Protein AF-A0A961QPF7-F1 (afdb_monomer_lite)

Secondary structure (DSSP, 8-state):
-HHHHHHHHHHHHHHHHHHHHHHHTT-HHHHHHHHHHHHHHHHHHHHHHHHT---HHHHHHHHHHHHHTT-

pLDDT: mean 77.24, std 7.96, range [51.59, 90.31]

Structure (mmCIF, N/CA/C/O backbone):
data_AF-A0A961QPF7-F1
#
_entry.id   AF-A0A961QPF7-F1
#
loop_
_atom_site.group_PDB
_atom_site.id
_atom_site.type_symbol
_atom_site.label_atom_id
_atom_site.label_alt_id
_atom_site.label_comp_id
_atom_site.label_asym_id
_atom_site.label_entity_id
_atom_site.label_seq_id
_atom_site.pdbx_PDB_ins_code
_atom_site.Cartn_x
_atom_site.Cartn_y
_atom_site.Cartn_z
_atom_site.occupancy
_atom_site.B_iso_or_equiv
_atom_site.auth_seq_id
_atom_site.auth_comp_id
_atom_site.auth_asym_id
_atom_site.auth_atom_id
_atom_site.pdbx_PDB_model_num
ATOM 1 N N . THR A 1 1 ? 2.711 9.530 21.525 1.00 60.59 1 THR A N 1
ATOM 2 C CA . THR A 1 1 ? 2.660 8.235 20.802 1.00 60.59 1 THR A CA 1
ATOM 3 C C . THR A 1 1 ? 2.420 8.379 19.301 1.00 60.59 1 THR A C 1
ATOM 5 O O . THR A 1 1 ? 2.901 7.533 18.564 1.00 60.59 1 THR A O 1
ATOM 8 N N . ALA A 1 2 ? 1.764 9.444 18.812 1.00 66.19 2 ALA A N 1
ATOM 9 C CA . ALA A 1 2 ? 1.512 9.650 17.377 1.00 66.19 2 ALA A CA 1
ATOM 10 C C . ALA A 1 2 ? 2.780 9.716 16.496 1.00 66.19 2 ALA A C 1
ATOM 12 O O . ALA A 1 2 ? 2.793 9.133 15.417 1.00 66.19 2 ALA A O 1
ATOM 13 N N . PHE A 1 3 ? 3.862 10.354 16.962 1.00 74.12 3 PHE A N 1
ATOM 14 C CA . PHE A 1 3 ? 5.114 10.463 16.195 1.00 74.12 3 PHE A CA 1
ATOM 15 C C . PHE A 1 3 ? 5.759 9.093 15.932 1.00 74.12 3 PHE A C 1
ATOM 17 O O . PHE A 1 3 ? 6.021 8.742 14.790 1.00 74.12 3 PHE A O 1
ATOM 24 N N . PHE A 1 4 ? 5.905 8.260 16.965 1.00 77.69 4 PHE A N 1
ATOM 25 C CA . PHE A 1 4 ? 6.447 6.903 16.821 1.00 77.69 4 PHE A CA 1
ATOM 26 C C . PHE A 1 4 ? 5.516 5.935 16.074 1.00 77.69 4 PHE A C 1
ATOM 28 O O . PHE A 1 4 ? 5.980 4.909 15.594 1.00 77.69 4 PHE A O 1
ATOM 35 N N . ALA A 1 5 ? 4.225 6.249 15.937 1.00 72.12 5 ALA A N 1
ATOM 36 C CA . ALA A 1 5 ? 3.295 5.461 15.126 1.00 72.12 5 ALA A CA 1
ATOM 37 C C . ALA A 1 5 ? 3.298 5.864 13.638 1.00 72.12 5 ALA A C 1
ATOM 39 O O . ALA A 1 5 ? 3.031 5.032 12.773 1.00 72.12 5 ALA A O 1
ATOM 40 N N . THR A 1 6 ? 3.583 7.132 13.327 1.00 80.38 6 THR A N 1
ATOM 41 C CA . THR A 1 6 ? 3.474 7.691 11.966 1.00 80.38 6 THR A CA 1
ATOM 42 C C . THR A 1 6 ? 4.823 7.833 11.270 1.00 80.38 6 THR A C 1
ATOM 44 O O . THR A 1 6 ? 4.929 7.491 10.094 1.00 80.38 6 THR A O 1
ATOM 47 N N . ALA A 1 7 ? 5.868 8.261 11.983 1.00 84.56 7 ALA A N 1
ATOM 48 C CA . ALA A 1 7 ? 7.187 8.491 11.401 1.00 84.56 7 ALA A CA 1
ATOM 49 C C . ALA A 1 7 ? 7.822 7.206 10.833 1.00 84.56 7 ALA A C 1
ATOM 51 O O . ALA A 1 7 ? 8.235 7.233 9.673 1.00 84.56 7 ALA A O 1
ATOM 52 N N . PRO A 1 8 ? 7.828 6.052 11.539 1.00 85.19 8 PRO A N 1
ATOM 53 C CA . PRO A 1 8 ? 8.365 4.816 10.965 1.00 85.19 8 PRO A CA 1
ATOM 54 C C . PRO A 1 8 ? 7.542 4.320 9.772 1.00 85.19 8 PRO A C 1
ATOM 56 O O . PRO A 1 8 ? 8.096 3.784 8.818 1.00 85.19 8 PRO A O 1
ATOM 59 N N . LYS A 1 9 ? 6.221 4.543 9.796 1.00 78.88 9 LYS A N 1
ATOM 60 C CA . LYS A 1 9 ? 5.317 4.158 8.708 1.00 78.88 9 LYS A CA 1
ATOM 61 C C . LYS A 1 9 ? 5.608 4.952 7.433 1.00 78.88 9 LYS A C 1
ATOM 63 O O . LYS A 1 9 ? 5.722 4.364 6.363 1.00 78.88 9 LYS A O 1
ATOM 68 N N . MET A 1 10 ? 5.784 6.267 7.556 1.00 85.81 10 MET A N 1
ATOM 69 C CA . MET A 1 10 ? 6.154 7.126 6.428 1.00 85.81 10 MET A CA 1
ATOM 70 C C . MET A 1 10 ? 7.565 6.834 5.916 1.00 85.81 10 MET A C 1
ATOM 72 O O . MET A 1 10 ? 7.770 6.788 4.707 1.00 85.81 10 MET A O 1
ATOM 76 N N . ALA A 1 11 ? 8.522 6.575 6.810 1.00 87.88 11 ALA A N 1
ATOM 77 C CA . ALA A 1 11 ? 9.873 6.184 6.414 1.00 87.88 11 ALA A CA 1
ATOM 78 C C . ALA A 1 11 ? 9.878 4.860 5.630 1.00 87.88 11 ALA A C 1
ATOM 80 O O . ALA A 1 11 ? 10.536 4.761 4.596 1.00 87.88 11 ALA A O 1
ATOM 81 N N . ALA A 1 12 ? 9.099 3.867 6.072 1.00 87.25 12 ALA A N 1
ATOM 82 C CA . ALA A 1 12 ? 8.945 2.602 5.358 1.00 87.25 12 ALA A CA 1
ATOM 83 C C . ALA A 1 12 ? 8.314 2.791 3.967 1.00 87.25 12 ALA A C 1
ATOM 85 O O . ALA A 1 12 ? 8.806 2.217 2.998 1.00 87.25 12 ALA A O 1
ATOM 86 N N . MET A 1 13 ? 7.279 3.632 3.847 1.00 86.50 13 MET A N 1
ATOM 87 C CA . MET A 1 13 ? 6.670 3.974 2.552 1.00 86.50 13 MET A CA 1
ATOM 88 C C . MET A 1 13 ? 7.663 4.662 1.610 1.00 86.50 13 MET A C 1
ATOM 90 O O . MET A 1 13 ? 7.781 4.268 0.453 1.00 86.50 13 MET A O 1
ATOM 94 N N . ALA A 1 14 ? 8.435 5.631 2.109 1.00 89.00 14 ALA A N 1
ATOM 95 C CA . ALA A 1 14 ? 9.443 6.327 1.311 1.00 89.00 14 ALA A CA 1
ATOM 96 C C . ALA A 1 14 ? 10.565 5.388 0.832 1.00 89.00 14 ALA A C 1
ATOM 98 O O . ALA A 1 14 ? 10.992 5.471 -0.319 1.00 89.00 14 ALA A O 1
ATOM 99 N N . LEU A 1 15 ? 11.024 4.470 1.689 1.00 90.31 15 LEU A N 1
ATOM 100 C CA . LEU A 1 15 ? 12.035 3.475 1.321 1.00 90.31 15 LEU A CA 1
ATOM 101 C C . LEU A 1 15 ? 11.520 2.484 0.276 1.00 90.31 15 LEU A C 1
ATOM 103 O O . LEU A 1 15 ? 12.252 2.163 -0.656 1.00 90.31 15 LEU A O 1
ATOM 107 N N . LEU A 1 16 ? 10.272 2.026 0.400 1.00 85.62 16 LEU A N 1
ATOM 108 C CA . LEU A 1 16 ? 9.657 1.140 -0.590 1.00 85.62 16 LEU A CA 1
ATOM 109 C C . LEU A 1 16 ? 9.467 1.838 -1.937 1.00 85.62 16 LEU A C 1
ATOM 111 O O . LEU A 1 16 ? 9.808 1.256 -2.962 1.00 85.62 16 LEU A O 1
ATOM 115 N N . ALA A 1 17 ? 8.997 3.088 -1.939 1.00 84.31 17 ALA A N 1
ATOM 116 C CA . ALA A 1 17 ? 8.879 3.883 -3.159 1.00 84.31 17 ALA A CA 1
ATOM 117 C C . ALA A 1 17 ? 10.245 4.082 -3.833 1.00 84.31 17 ALA A C 1
ATOM 119 O O . ALA A 1 17 ? 10.378 3.912 -5.044 1.00 84.31 17 ALA A O 1
ATOM 120 N N . ARG A 1 18 ? 11.284 4.367 -3.039 1.00 87.06 18 ARG A N 1
ATOM 121 C CA . ARG A 1 18 ? 12.653 4.493 -3.541 1.00 87.06 18 ARG A CA 1
ATOM 122 C C . ARG A 1 18 ? 13.180 3.182 -4.117 1.00 87.06 18 ARG A C 1
ATOM 124 O O . ARG A 1 18 ? 13.741 3.194 -5.201 1.00 87.06 18 ARG A O 1
ATOM 131 N N . LEU A 1 19 ? 12.981 2.060 -3.430 1.00 85.44 19 LEU A N 1
ATOM 132 C CA . LEU A 1 19 ? 13.386 0.744 -3.925 1.00 85.44 19 LEU A CA 1
ATOM 133 C C . LEU A 1 19 ? 12.665 0.395 -5.234 1.00 85.44 19 LEU A C 1
ATOM 135 O O . LEU A 1 19 ? 13.303 -0.062 -6.177 1.00 85.44 19 LEU A O 1
ATOM 139 N N . ALA A 1 20 ? 11.353 0.637 -5.298 1.00 82.06 20 ALA A N 1
ATOM 140 C CA . ALA A 1 20 ? 10.550 0.422 -6.498 1.00 82.06 20 ALA A CA 1
ATOM 141 C C . ALA A 1 20 ? 11.094 1.221 -7.692 1.00 82.06 20 ALA A C 1
ATOM 143 O O . ALA A 1 20 ? 11.172 0.699 -8.802 1.00 82.06 20 ALA A O 1
ATOM 144 N N . HIS A 1 21 ? 11.519 2.462 -7.458 1.00 81.94 21 HIS A N 1
ATOM 145 C CA . HIS A 1 21 ? 12.072 3.316 -8.500 1.00 81.94 21 HIS A CA 1
ATOM 146 C C . HIS A 1 21 ? 13.517 2.949 -8.877 1.00 81.94 21 HIS A C 1
ATOM 148 O O . HIS A 1 21 ? 13.800 2.708 -10.048 1.00 81.94 21 HIS A O 1
ATOM 154 N N . ASP A 1 22 ? 14.417 2.853 -7.898 1.00 83.06 22 ASP A N 1
ATOM 155 C CA . ASP A 1 22 ? 15.856 2.682 -8.130 1.00 83.06 22 ASP A CA 1
ATOM 156 C C . ASP A 1 22 ? 16.198 1.255 -8.602 1.00 83.06 22 ASP A C 1
ATOM 158 O O . ASP A 1 22 ? 17.022 1.083 -9.498 1.00 83.06 22 ASP A O 1
ATOM 162 N N . ALA A 1 23 ? 15.571 0.219 -8.027 1.00 79.81 23 ALA A N 1
ATOM 163 C CA . ALA A 1 23 ? 15.892 -1.177 -8.348 1.00 79.81 23 ALA A CA 1
ATOM 164 C C . ALA A 1 23 ? 15.080 -1.734 -9.527 1.00 79.81 23 ALA A C 1
ATOM 166 O O . ALA A 1 23 ? 15.580 -2.583 -10.264 1.00 79.81 23 ALA A O 1
ATOM 167 N N . PHE A 1 24 ? 13.844 -1.263 -9.723 1.00 75.56 24 PHE A N 1
ATOM 168 C CA . PHE A 1 24 ? 12.917 -1.824 -10.716 1.00 75.56 24 PHE A CA 1
ATOM 169 C C . PHE A 1 24 ? 12.501 -0.831 -11.812 1.00 75.56 24 PHE A C 1
ATOM 171 O O . PHE A 1 24 ? 11.800 -1.213 -12.749 1.00 75.56 24 PHE A O 1
ATOM 178 N N . GLY A 1 25 ? 12.980 0.418 -11.772 1.00 74.00 25 GLY A N 1
ATOM 179 C CA . GLY A 1 25 ? 12.643 1.455 -12.755 1.00 74.00 25 GLY A CA 1
ATOM 180 C C . GLY A 1 25 ? 13.101 1.172 -14.191 1.00 74.00 25 GLY A C 1
ATOM 181 O O . GLY A 1 25 ? 12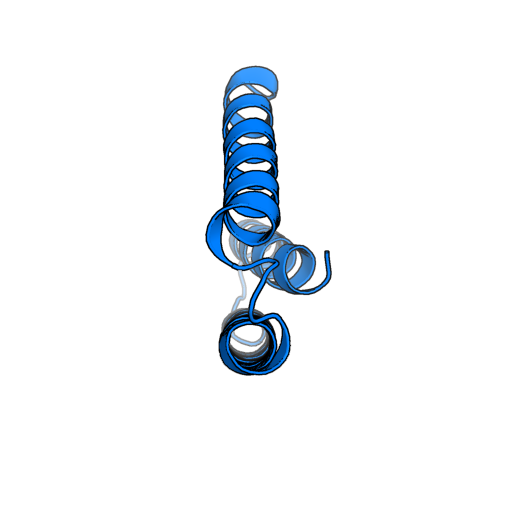.586 1.791 -15.117 1.00 74.00 25 GLY A O 1
ATOM 182 N N . GLN A 1 26 ? 14.023 0.225 -14.397 1.00 76.69 26 GLN A N 1
ATOM 183 C CA . GLN A 1 26 ? 14.464 -0.210 -15.732 1.00 76.69 26 GLN A CA 1
ATOM 184 C C . GLN A 1 26 ? 13.511 -1.230 -16.386 1.00 76.69 26 GLN A C 1
ATOM 186 O O . GLN A 1 26 ? 13.581 -1.428 -17.596 1.00 76.69 26 GLN A O 1
ATOM 191 N N . VAL A 1 27 ? 12.613 -1.866 -15.617 1.00 80.25 27 VAL A N 1
ATOM 192 C CA . VAL A 1 27 ? 11.619 -2.837 -16.124 1.00 80.25 27 VAL A CA 1
ATOM 193 C C . VAL A 1 27 ? 10.239 -2.574 -15.491 1.00 80.25 27 VAL A C 1
ATOM 195 O O . VAL A 1 27 ? 9.705 -3.409 -14.755 1.00 80.25 27 VAL A O 1
ATOM 198 N N . PRO A 1 28 ? 9.631 -1.400 -15.747 1.00 72.94 28 PRO A N 1
ATOM 199 C CA . PRO A 1 28 ? 8.400 -0.991 -15.071 1.00 72.94 28 PRO A CA 1
ATOM 200 C C . PRO A 1 28 ? 7.174 -1.838 -15.454 1.00 72.94 28 PRO A C 1
ATOM 202 O O . PRO A 1 28 ? 6.235 -1.919 -14.668 1.00 72.94 28 PRO A O 1
ATOM 205 N N . GLY A 1 29 ? 7.172 -2.483 -16.627 1.00 76.81 29 GLY A N 1
ATOM 206 C CA . GLY A 1 29 ? 6.055 -3.316 -17.093 1.00 76.81 29 GLY A CA 1
ATOM 207 C C . GLY A 1 29 ? 5.842 -4.572 -16.244 1.00 76.81 29 GLY A C 1
ATOM 208 O O . GLY A 1 29 ? 4.753 -4.778 -15.709 1.00 76.81 29 GLY A O 1
ATOM 209 N N . ASP A 1 30 ? 6.894 -5.372 -16.061 1.00 80.19 30 ASP A N 1
ATOM 210 C CA . ASP A 1 30 ? 6.803 -6.665 -15.368 1.00 80.19 30 ASP A CA 1
ATOM 211 C C . ASP A 1 30 ? 6.510 -6.492 -13.869 1.00 80.19 30 ASP A C 1
ATOM 213 O O . ASP A 1 30 ? 5.649 -7.166 -13.299 1.00 80.19 30 ASP A O 1
ATOM 217 N N . TRP A 1 31 ? 7.186 -5.539 -13.222 1.00 81.12 31 TRP A N 1
ATOM 218 C CA . TRP A 1 31 ? 7.035 -5.293 -11.785 1.00 81.12 31 TRP A CA 1
ATOM 219 C C . TRP A 1 31 ? 5.808 -4.446 -11.453 1.00 81.12 31 TRP A C 1
ATOM 221 O O . TRP A 1 31 ? 5.158 -4.684 -10.432 1.00 81.12 31 TRP A O 1
ATOM 231 N N . GLY A 1 32 ? 5.439 -3.506 -12.327 1.00 80.75 32 GLY A N 1
ATOM 232 C CA . GLY A 1 32 ? 4.230 -2.701 -12.171 1.00 80.75 32 GLY A CA 1
ATOM 233 C C . GLY A 1 32 ? 2.968 -3.561 -12.144 1.00 80.75 32 GLY A C 1
ATOM 234 O O . GLY A 1 32 ? 2.092 -3.331 -11.311 1.00 80.75 32 GLY A O 1
ATOM 235 N N . GLN A 1 33 ? 2.900 -4.608 -12.974 1.00 83.94 33 GLN A N 1
ATOM 236 C CA . GLN A 1 33 ? 1.774 -5.544 -12.969 1.00 83.94 33 GLN A CA 1
ATOM 237 C C . GLN A 1 33 ? 1.661 -6.318 -11.644 1.00 83.94 33 GLN A C 1
ATOM 239 O O . GLN A 1 33 ? 0.558 -6.471 -11.117 1.00 83.94 33 GLN A O 1
ATOM 244 N N . ILE A 1 34 ? 2.782 -6.774 -11.077 1.00 85.25 34 ILE A N 1
ATOM 245 C CA . ILE A 1 34 ? 2.803 -7.493 -9.791 1.00 85.25 34 ILE A CA 1
ATOM 246 C C . ILE A 1 34 ? 2.378 -6.563 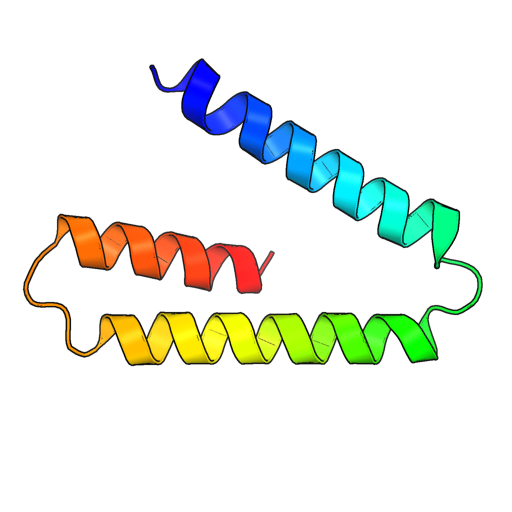-8.647 1.00 85.25 34 ILE A C 1
ATOM 248 O O . ILE A 1 34 ? 1.544 -6.940 -7.821 1.00 85.25 34 ILE A O 1
ATOM 252 N N . ILE A 1 35 ? 2.907 -5.336 -8.611 1.00 83.81 35 ILE A N 1
ATOM 253 C CA . ILE A 1 35 ? 2.543 -4.331 -7.602 1.00 83.81 35 ILE A CA 1
ATOM 254 C C . ILE A 1 35 ? 1.060 -3.957 -7.729 1.00 83.81 35 ILE A C 1
ATOM 256 O O . ILE A 1 35 ? 0.357 -3.906 -6.720 1.00 83.81 35 ILE A O 1
ATOM 260 N N . GLY A 1 36 ? 0.555 -3.775 -8.953 1.00 83.50 36 GLY A N 1
ATOM 261 C CA . GLY A 1 36 ? -0.861 -3.511 -9.212 1.00 83.50 36 GLY A CA 1
ATOM 262 C C . GLY A 1 36 ? -1.772 -4.654 -8.753 1.00 83.50 36 GLY A C 1
ATOM 263 O O . GLY A 1 36 ? -2.795 -4.411 -8.111 1.00 83.50 36 GLY A O 1
ATOM 264 N N . LEU A 1 37 ? -1.375 -5.908 -8.996 1.00 86.94 37 LEU A N 1
ATOM 265 C CA . LEU A 1 37 ? -2.098 -7.083 -8.502 1.00 86.94 37 LEU A CA 1
ATOM 266 C C . LEU A 1 37 ? -2.148 -7.108 -6.966 1.00 86.94 37 LEU A C 1
ATOM 268 O O . LEU A 1 37 ? -3.214 -7.327 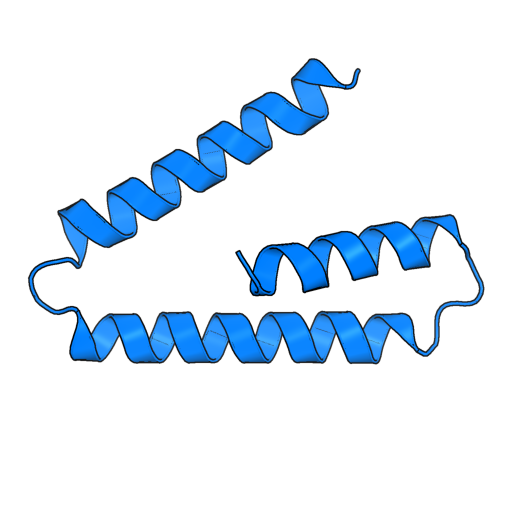-6.386 1.00 86.94 37 LEU A O 1
ATOM 272 N N . LEU A 1 38 ? -1.014 -6.859 -6.305 1.00 84.50 38 LEU A N 1
ATOM 273 C CA . LEU A 1 38 ? -0.927 -6.801 -4.843 1.00 84.50 38 LEU A CA 1
ATOM 274 C C . LEU A 1 38 ? -1.778 -5.664 -4.262 1.00 84.50 38 LEU A C 1
ATOM 276 O O . LEU A 1 38 ? -2.428 -5.864 -3.233 1.00 84.50 38 LEU A O 1
ATOM 280 N N . ALA A 1 39 ? -1.822 -4.505 -4.924 1.00 82.88 39 ALA A N 1
ATOM 281 C CA . ALA A 1 39 ? -2.655 -3.377 -4.516 1.00 82.88 39 ALA A CA 1
ATOM 282 C C . ALA A 1 39 ? -4.147 -3.744 -4.549 1.00 82.88 39 ALA A C 1
ATOM 284 O O . ALA A 1 39 ? -4.834 -3.629 -3.530 1.00 82.88 39 ALA A O 1
ATOM 285 N N . VAL A 1 40 ? -4.632 -4.291 -5.670 1.00 84.50 40 VAL A N 1
ATOM 286 C CA . VAL A 1 40 ? -6.034 -4.722 -5.811 1.00 84.50 40 VAL A CA 1
ATOM 287 C C . VAL A 1 40 ? -6.379 -5.831 -4.812 1.00 84.50 40 VAL A C 1
ATOM 289 O O . VAL A 1 40 ? -7.426 -5.774 -4.165 1.00 84.50 40 VAL A O 1
ATOM 292 N N . ALA A 1 41 ? -5.492 -6.812 -4.623 1.00 84.81 41 ALA A N 1
ATOM 293 C CA . ALA A 1 41 ? -5.691 -7.882 -3.647 1.00 84.81 41 ALA A CA 1
ATOM 294 C C . ALA A 1 41 ? -5.777 -7.346 -2.207 1.00 84.81 41 ALA A C 1
ATOM 296 O O . ALA A 1 41 ? -6.658 -7.754 -1.448 1.00 84.81 41 ALA A O 1
ATOM 297 N N . SER A 1 42 ? -4.908 -6.399 -1.838 1.00 81.12 42 SER A N 1
ATOM 298 C CA . SER A 1 42 ? -4.914 -5.746 -0.523 1.00 81.12 42 SER A CA 1
ATOM 299 C C . SER A 1 42 ? -6.208 -4.962 -0.279 1.00 81.12 42 SER A C 1
ATOM 301 O O . SER A 1 42 ? -6.819 -5.082 0.787 1.00 81.12 42 SER A O 1
ATOM 303 N N . MET A 1 43 ? -6.685 -4.221 -1.285 1.00 81.50 43 MET A N 1
ATOM 304 C CA . MET A 1 43 ? -7.950 -3.482 -1.213 1.00 81.50 43 MET A CA 1
ATOM 305 C C . MET A 1 43 ? -9.150 -4.415 -1.058 1.00 81.50 43 MET A C 1
ATOM 307 O O . MET A 1 43 ? -9.999 -4.177 -0.198 1.00 81.50 43 MET A O 1
ATOM 311 N N . LEU A 1 44 ? -9.207 -5.494 -1.846 1.00 83.19 44 LEU A N 1
ATOM 312 C CA . LEU A 1 44 ? -10.277 -6.490 -1.765 1.00 83.19 44 LEU A CA 1
ATOM 313 C C . LEU A 1 44 ? -10.297 -7.172 -0.397 1.00 83.19 44 LEU A C 1
ATOM 315 O O . LEU A 1 44 ? -11.351 -7.246 0.233 1.00 83.19 44 LEU A O 1
ATOM 319 N N . LEU A 1 45 ? -9.139 -7.611 0.101 1.00 79.56 45 LEU A N 1
ATOM 320 C CA . LEU A 1 45 ? -9.029 -8.209 1.431 1.00 79.56 45 LEU A CA 1
ATOM 321 C C . LEU A 1 45 ? -9.437 -7.222 2.532 1.00 79.56 45 LEU A C 1
ATOM 323 O O . LEU A 1 45 ? -10.185 -7.595 3.435 1.00 79.56 45 LEU A O 1
ATOM 327 N N . GLY A 1 46 ? -9.000 -5.962 2.446 1.00 76.44 46 GLY A N 1
ATOM 328 C CA . GLY A 1 46 ? -9.362 -4.911 3.399 1.00 76.44 46 GLY A CA 1
ATOM 329 C C . GLY A 1 46 ? -10.861 -4.605 3.410 1.00 76.44 46 GLY A C 1
ATOM 330 O O . GLY A 1 46 ? -11.459 -4.507 4.483 1.00 76.44 46 GLY A O 1
ATOM 331 N N . ALA A 1 47 ? -11.480 -4.511 2.231 1.00 77.38 47 ALA A N 1
ATOM 332 C CA . ALA A 1 47 ? -12.908 -4.250 2.077 1.00 77.38 47 ALA A CA 1
ATOM 333 C C . ALA A 1 47 ? -13.763 -5.431 2.562 1.00 77.38 47 ALA A C 1
ATOM 335 O O . ALA A 1 47 ? -14.672 -5.239 3.370 1.00 77.38 47 ALA A O 1
ATOM 336 N N . VAL A 1 48 ? -13.442 -6.660 2.145 1.00 79.81 48 VAL A N 1
ATOM 337 C CA . VAL A 1 48 ? -14.181 -7.868 2.554 1.00 79.81 48 VAL A CA 1
ATOM 338 C C . VAL A 1 48 ? -14.061 -8.100 4.062 1.00 79.81 48 VAL A C 1
ATOM 340 O O . VAL A 1 48 ? -15.061 -8.372 4.728 1.00 79.81 48 VAL A O 1
ATOM 343 N N . ALA A 1 49 ? -12.869 -7.917 4.636 1.00 76.38 49 ALA A N 1
ATOM 344 C CA . ALA A 1 49 ? -12.663 -8.054 6.077 1.00 76.38 49 ALA A CA 1
ATOM 345 C C . ALA A 1 49 ? -13.377 -6.966 6.905 1.00 76.38 49 ALA A C 1
ATOM 347 O O . ALA A 1 49 ? -13.645 -7.181 8.092 1.00 76.38 49 ALA A O 1
ATOM 348 N N . ALA A 1 50 ? -13.699 -5.810 6.312 1.00 72.94 50 ALA A N 1
ATOM 349 C CA . ALA A 1 50 ? -14.414 -4.730 6.989 1.00 72.94 50 ALA A CA 1
ATOM 350 C C . ALA A 1 50 ? -15.929 -4.982 7.105 1.00 72.94 50 ALA A C 1
ATOM 352 O O . ALA A 1 50 ? -16.523 -4.588 8.108 1.00 72.94 50 ALA A O 1
ATOM 353 N N . ILE A 1 51 ? -16.550 -5.676 6.142 1.00 75.38 51 ILE A N 1
ATOM 354 C CA . ILE A 1 51 ? -18.015 -5.879 6.083 1.00 75.38 51 ILE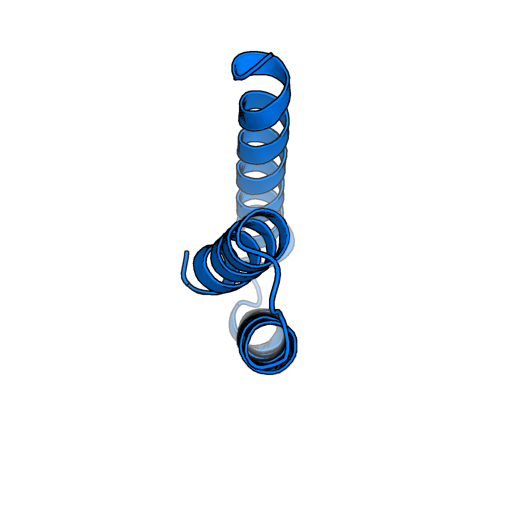 A CA 1
ATOM 355 C C . ILE A 1 51 ? -18.553 -6.639 7.311 1.00 75.38 51 ILE A C 1
ATOM 357 O O . ILE A 1 51 ? -19.636 -6.336 7.807 1.00 75.38 51 ILE A O 1
ATOM 361 N N . GLY A 1 52 ? -17.792 -7.596 7.851 1.00 69.44 52 GLY A N 1
ATOM 362 C CA . GLY A 1 52 ? -18.192 -8.380 9.030 1.00 69.44 52 GLY A CA 1
ATOM 363 C C . GLY A 1 52 ? -17.897 -7.723 10.387 1.00 69.44 52 GLY A C 1
ATOM 364 O O . GLY A 1 52 ? -18.204 -8.298 11.435 1.00 69.44 52 GLY A O 1
ATOM 365 N N . GLN A 1 53 ? -17.272 -6.541 10.410 1.00 66.25 53 GLN A N 1
ATOM 366 C CA . GLN A 1 53 ? -16.716 -5.966 11.634 1.00 66.25 53 GLN A CA 1
ATOM 367 C C . GLN A 1 53 ? -17.750 -5.127 12.410 1.00 66.25 53 GLN A C 1
ATOM 369 O O . GLN A 1 53 ? -18.051 -3.996 12.050 1.00 66.25 53 GLN A O 1
ATOM 374 N N . ARG A 1 54 ? -18.236 -5.630 13.557 1.00 70.81 54 ARG A N 1
ATOM 375 C CA . ARG A 1 54 ? -19.154 -4.886 14.458 1.00 70.81 54 ARG A CA 1
ATOM 376 C C . ARG A 1 54 ? -18.473 -3.882 15.401 1.00 70.81 54 ARG A C 1
ATOM 378 O O . ARG A 1 54 ? -19.149 -3.161 16.126 1.00 70.81 54 ARG A O 1
ATOM 385 N N . ASN A 1 55 ? -17.139 -3.848 15.437 1.00 77.12 55 ASN A N 1
ATOM 386 C CA . ASN A 1 55 ? -16.372 -3.023 16.371 1.00 77.12 55 ASN A CA 1
ATOM 387 C C . ASN A 1 55 ? -15.687 -1.859 15.637 1.00 77.12 55 ASN A C 1
ATOM 389 O O . ASN A 1 55 ? -14.798 -2.086 14.812 1.00 77.12 55 ASN A O 1
ATOM 393 N N . ILE A 1 56 ? -16.070 -0.623 15.973 1.00 71.56 56 ILE A N 1
ATOM 394 C CA . ILE A 1 56 ? -15.631 0.615 15.303 1.00 71.56 56 ILE A CA 1
ATOM 395 C C . ILE A 1 56 ? -14.103 0.778 15.271 1.00 71.56 56 ILE A C 1
ATOM 397 O O . ILE A 1 56 ? -13.556 1.213 14.260 1.00 71.56 56 ILE A O 1
ATOM 401 N N . LYS A 1 57 ? -13.378 0.362 16.323 1.00 69.69 57 LYS A N 1
ATOM 402 C CA . LYS A 1 57 ? -11.903 0.446 16.338 1.00 69.69 57 LYS A CA 1
ATOM 403 C C . LYS A 1 57 ? -11.258 -0.485 15.310 1.00 69.69 57 LYS A C 1
ATOM 405 O O . LYS A 1 57 ? -10.276 -0.105 14.679 1.00 69.69 57 LYS A O 1
ATOM 410 N N . ARG A 1 58 ? -11.814 -1.689 15.113 1.00 70.12 58 ARG A N 1
ATOM 411 C CA . ARG A 1 58 ? -11.332 -2.625 14.084 1.00 70.12 58 ARG A CA 1
ATOM 412 C C . ARG A 1 58 ? -11.719 -2.125 12.696 1.00 70.12 58 ARG A C 1
ATOM 414 O O . ARG A 1 58 ? -10.877 -2.153 11.810 1.00 70.12 58 ARG A O 1
ATOM 421 N N . LEU A 1 59 ? -12.927 -1.585 12.527 1.00 73.81 59 LEU A N 1
ATOM 422 C CA . LEU A 1 59 ? -13.373 -0.995 11.261 1.00 73.81 59 LEU A CA 1
ATOM 423 C C . LEU A 1 59 ? -12.416 0.110 10.764 1.00 73.81 59 LEU A C 1
ATOM 425 O O . LEU A 1 59 ? -11.982 0.069 9.615 1.00 73.81 59 LEU A O 1
ATOM 429 N N . MET A 1 60 ? -12.011 1.043 11.637 1.00 72.94 60 MET A N 1
ATOM 430 C CA . MET A 1 60 ? -11.065 2.116 11.278 1.00 72.94 60 MET A CA 1
ATOM 431 C C . MET A 1 60 ? -9.668 1.595 10.907 1.00 72.94 60 MET A C 1
ATOM 433 O O . MET A 1 60 ? -9.012 2.149 10.022 1.00 72.94 60 MET A O 1
ATOM 437 N N . ALA A 1 61 ? -9.216 0.511 11.543 1.00 72.00 61 ALA A N 1
ATOM 438 C CA . ALA A 1 61 ? -7.953 -0.131 11.191 1.00 72.00 61 ALA A CA 1
ATOM 439 C C . ALA A 1 61 ? -8.008 -0.765 9.789 1.00 72.00 61 ALA A C 1
ATOM 441 O O . ALA A 1 61 ? -7.114 -0.515 8.984 1.00 72.00 61 ALA A O 1
ATOM 442 N N . TYR A 1 62 ? -9.073 -1.508 9.459 1.00 70.81 62 TYR A N 1
ATOM 443 C CA . TYR A 1 62 ? -9.242 -2.089 8.117 1.00 70.81 62 TYR A CA 1
ATOM 444 C C . TYR A 1 62 ? -9.449 -1.021 7.036 1.00 70.81 62 TYR A C 1
ATOM 446 O O . TYR A 1 62 ? -8.877 -1.137 5.955 1.00 70.81 62 TYR A O 1
ATOM 454 N N . SER A 1 63 ? -10.167 0.066 7.339 1.00 67.62 63 SER A N 1
ATOM 455 C CA . SER A 1 63 ? -10.290 1.214 6.431 1.00 67.62 63 SER A CA 1
ATOM 456 C C . SER A 1 63 ? -8.939 1.884 6.154 1.00 67.62 63 SER A C 1
ATOM 458 O O . SER A 1 63 ? -8.663 2.233 5.010 1.00 67.62 63 SER A O 1
ATOM 460 N N . SER A 1 64 ? -8.056 1.990 7.152 1.00 67.50 64 SER A N 1
ATOM 461 C CA . SER A 1 64 ? -6.701 2.530 6.959 1.00 67.50 64 SER A CA 1
ATOM 462 C C . SER A 1 64 ? -5.812 1.618 6.100 1.00 67.50 64 SER A C 1
ATOM 464 O O . SER A 1 64 ? -4.917 2.108 5.413 1.00 67.50 64 SER A O 1
ATOM 466 N N . ILE A 1 65 ? -6.041 0.299 6.134 1.00 70.31 65 ILE A N 1
ATOM 467 C CA . ILE A 1 65 ? -5.357 -0.680 5.269 1.00 70.31 65 ILE A 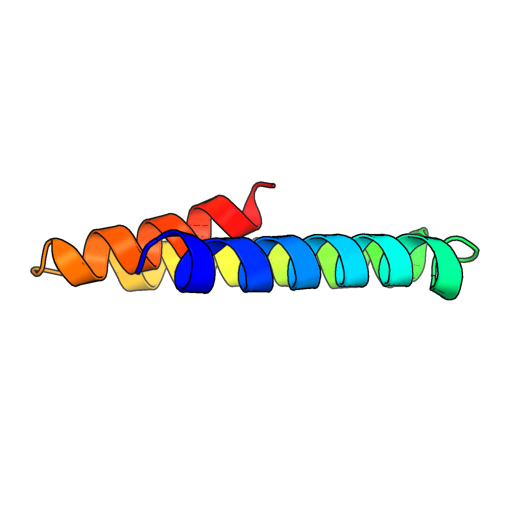CA 1
ATOM 468 C C . ILE A 1 65 ? -5.864 -0.548 3.829 1.00 70.31 65 ILE A C 1
ATOM 470 O O . ILE A 1 65 ? -5.056 -0.451 2.910 1.00 70.31 65 ILE A O 1
ATOM 474 N N . ALA A 1 66 ? -7.183 -0.457 3.637 1.00 67.88 66 ALA A N 1
ATOM 475 C CA . ALA A 1 66 ? -7.778 -0.232 2.322 1.00 67.88 66 ALA A CA 1
ATOM 476 C C . ALA A 1 66 ? -7.346 1.114 1.709 1.00 67.88 66 ALA A C 1
ATOM 478 O O . ALA A 1 66 ? -7.035 1.173 0.524 1.00 67.88 66 ALA A O 1
ATOM 479 N N . HIS A 1 67 ? -7.255 2.180 2.513 1.00 69.31 67 HIS A N 1
ATOM 480 C CA . HIS A 1 67 ? -6.822 3.496 2.038 1.00 69.31 67 HIS A CA 1
ATOM 481 C C . HIS A 1 67 ? -5.325 3.538 1.677 1.00 69.31 67 HIS A C 1
ATOM 483 O O . HIS A 1 67 ? -4.959 4.250 0.746 1.00 69.31 67 HIS A O 1
ATOM 489 N N . MET A 1 68 ? -4.466 2.748 2.339 1.00 68.50 68 MET A N 1
ATOM 490 C CA . MET A 1 68 ? -3.077 2.562 1.886 1.00 68.50 68 MET A CA 1
ATOM 491 C C . MET A 1 68 ? -2.973 1.822 0.550 1.00 68.50 68 MET A C 1
ATOM 493 O O . MET A 1 68 ? -1.959 1.955 -0.110 1.00 68.50 68 MET A O 1
ATOM 497 N N . GLY A 1 69 ? -3.983 1.048 0.142 1.00 60.50 69 GLY A N 1
ATOM 498 C CA . GLY A 1 69 ? -4.001 0.432 -1.189 1.00 60.50 69 GLY A CA 1
ATOM 499 C C . GLY A 1 69 ? -4.315 1.414 -2.325 1.00 60.50 69 GLY A C 1
ATOM 500 O O . GLY A 1 69 ? -4.091 1.078 -3.481 1.00 60.50 69 GLY A O 1
ATOM 501 N N . PHE A 1 70 ? -4.843 2.605 -2.008 1.00 58.31 70 PHE A N 1
ATOM 502 C CA . PHE A 1 70 ? -5.1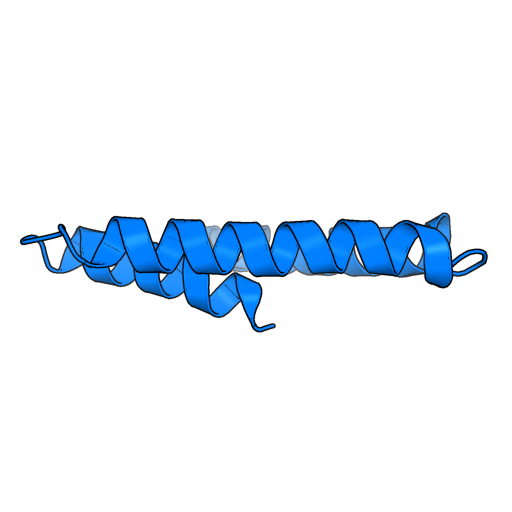68 3.661 -2.979 1.00 58.31 70 PHE A CA 1
ATOM 503 C C . PHE A 1 70 ? -4.007 4.625 -3.265 1.00 58.31 70 PHE A C 1
ATOM 505 O O . PHE A 1 70 ? -4.035 5.284 -4.302 1.00 58.31 70 PHE A O 1
ATOM 512 N N . ALA A 1 71 ? -3.075 4.777 -2.321 1.00 51.59 71 ALA A N 1
ATOM 513 C CA . ALA A 1 71 ? -1.999 5.770 -2.342 1.00 51.59 71 ALA A CA 1
ATOM 514 C C . ALA A 1 71 ? -0.663 5.115 -2.696 1.00 51.59 71 ALA A C 1
ATOM 516 O O . ALA A 1 71 ? 0.114 5.760 -3.431 1.00 51.59 71 ALA A O 1
#

Foldseek 3Di:
DVCVVVVVVVVVVVVVVVCCCPVCVVPCPVVVVVLLVVLVVQLVCLVVVLVPDPDPVVNVVSVVSNVVSVD

Sequence (71 aa):
TAFFATAPKMAAMALLARLAHDAFGQVPGDWGQIIGLLAVASMLLGAVAAIGQRNIKRLMAYSSIAHMGFA

Radius of gyration: 14.77 Å; chains: 1; bounding box: 35×19×38 Å